Protein AF-A0AAU1NDH0-F1 (afdb_monomer_lite)

Structure (mmCIF, N/CA/C/O backbone):
data_AF-A0AAU1NDH0-F1
#
_entry.id   AF-A0AAU1NDH0-F1
#
loop_
_atom_site.group_PDB
_atom_site.id
_atom_site.type_symbol
_atom_site.label_atom_id
_atom_site.label_alt_id
_atom_site.label_comp_id
_atom_site.label_asym_id
_atom_site.label_entity_id
_atom_site.label_seq_id
_atom_site.pdbx_PDB_ins_code
_atom_site.Cartn_x
_atom_site.Cartn_y
_atom_site.Cartn_z
_atom_site.occupancy
_atom_site.B_iso_or_equiv
_atom_site.auth_seq_id
_atom_site.auth_comp_id
_atom_site.auth_asym_id
_atom_site.auth_atom_id
_atom_site.pdbx_PDB_model_num
ATOM 1 N N . MET A 1 1 ? -4.144 -24.839 -14.519 1.00 42.47 1 MET A N 1
ATOM 2 C CA . MET A 1 1 ? -4.102 -23.636 -13.664 1.00 42.47 1 MET A CA 1
ATOM 3 C C . MET A 1 1 ? -3.764 -22.464 -14.558 1.00 42.47 1 MET A C 1
ATOM 5 O O . MET A 1 1 ? -2.644 -22.400 -15.043 1.00 42.47 1 MET A O 1
ATOM 9 N N . THR A 1 2 ? -4.733 -21.610 -14.870 1.00 52.50 2 THR A N 1
ATOM 10 C CA . THR A 1 2 ? -4.458 -20.367 -15.597 1.00 52.50 2 THR A CA 1
ATOM 11 C C . THR A 1 2 ? -3.693 -19.463 -14.640 1.00 52.50 2 THR A C 1
ATOM 13 O O . THR A 1 2 ? -4.221 -19.105 -13.590 1.00 52.50 2 THR A O 1
ATOM 16 N N . THR A 1 3 ? -2.428 -19.178 -14.939 1.00 65.69 3 THR A N 1
ATOM 17 C CA . THR A 1 3 ? -1.623 -18.213 -14.184 1.00 65.69 3 THR A CA 1
ATOM 18 C C . THR A 1 3 ? -2.347 -16.874 -14.200 1.00 65.69 3 THR A C 1
ATOM 20 O O . THR A 1 3 ? -2.580 -16.318 -15.273 1.00 65.69 3 THR A O 1
ATOM 23 N N . ALA A 1 4 ? -2.761 -16.395 -13.027 1.00 76.44 4 ALA A N 1
ATOM 24 C CA . ALA A 1 4 ? -3.388 -15.090 -12.906 1.00 76.44 4 ALA A CA 1
ATOM 25 C C . ALA A 1 4 ? -2.394 -14.012 -13.360 1.00 76.44 4 ALA A C 1
ATOM 27 O O . ALA A 1 4 ? -1.234 -14.019 -12.951 1.00 76.44 4 ALA A O 1
ATOM 28 N N . ASP A 1 5 ? -2.856 -13.108 -14.220 1.00 89.50 5 ASP A N 1
ATOM 29 C CA . ASP A 1 5 ? -2.100 -11.925 -14.623 1.00 89.50 5 ASP A CA 1
ATOM 30 C C . ASP A 1 5 ? -1.744 -11.091 -13.367 1.00 89.50 5 ASP A C 1
ATOM 32 O O . ASP A 1 5 ? -2.650 -10.786 -12.581 1.00 89.50 5 ASP A O 1
ATOM 36 N N . PRO A 1 6 ? -0.468 -10.710 -13.145 1.00 91.06 6 PRO A N 1
ATOM 37 C CA . PRO A 1 6 ? -0.054 -9.934 -11.973 1.00 91.06 6 PRO A CA 1
ATOM 38 C C . PRO A 1 6 ? -0.885 -8.666 -11.740 1.00 91.06 6 PRO A C 1
ATOM 40 O O . PRO A 1 6 ? -1.223 -8.345 -10.599 1.00 91.06 6 PRO A O 1
ATOM 43 N N . ALA A 1 7 ? -1.293 -7.974 -12.810 1.00 93.75 7 ALA A N 1
ATOM 44 C CA . ALA A 1 7 ? -2.130 -6.782 -12.689 1.00 93.75 7 ALA A CA 1
ATOM 45 C C . ALA A 1 7 ? -3.555 -7.112 -12.211 1.00 93.75 7 ALA A C 1
ATOM 47 O O . ALA A 1 7 ? -4.210 -6.289 -11.571 1.00 93.75 7 ALA A O 1
ATOM 48 N N . THR A 1 8 ? -4.055 -8.317 -12.489 1.00 95.25 8 THR A N 1
ATOM 49 C CA . THR A 1 8 ? -5.330 -8.808 -11.950 1.00 95.25 8 THR A CA 1
ATOM 50 C C . THR A 1 8 ? -5.254 -8.998 -10.435 1.00 95.25 8 THR A C 1
ATOM 52 O O . THR A 1 8 ? -6.177 -8.585 -9.737 1.00 95.25 8 THR A O 1
ATOM 55 N N . ILE A 1 9 ? -4.145 -9.529 -9.912 1.00 95.19 9 ILE A N 1
ATOM 56 C CA . ILE A 1 9 ? -3.941 -9.687 -8.462 1.00 95.19 9 ILE A CA 1
ATOM 57 C C . ILE A 1 9 ? -3.878 -8.324 -7.760 1.00 95.19 9 ILE A C 1
ATOM 59 O O . ILE A 1 9 ? -4.547 -8.117 -6.749 1.00 95.19 9 ILE A O 1
ATOM 63 N N . ALA A 1 10 ? -3.145 -7.358 -8.324 1.00 94.75 10 ALA A N 1
ATOM 64 C CA . ALA A 1 10 ? -3.090 -6.003 -7.773 1.00 94.75 10 ALA A CA 1
ATOM 65 C C . ALA A 1 10 ? -4.476 -5.326 -7.746 1.00 94.75 10 ALA A C 1
ATOM 67 O O . ALA A 1 10 ? -4.834 -4.674 -6.765 1.00 94.75 10 ALA A O 1
ATOM 68 N N . ARG A 1 11 ? -5.296 -5.528 -8.788 1.00 96.19 11 ARG A N 1
ATOM 69 C CA . ARG A 1 11 ? -6.685 -5.036 -8.821 1.00 96.19 11 ARG A CA 1
ATOM 70 C C . ARG A 1 11 ? -7.565 -5.697 -7.762 1.00 96.19 11 ARG A C 1
ATOM 72 O O . ARG A 1 11 ? -8.354 -5.009 -7.128 1.00 96.19 11 ARG A O 1
ATOM 79 N N . GLN A 1 12 ? -7.410 -6.998 -7.526 1.00 96.56 12 GLN A N 1
ATOM 80 C CA . GLN A 1 12 ? -8.138 -7.691 -6.458 1.00 96.56 12 GLN A CA 1
ATOM 81 C C . GLN A 1 12 ? -7.771 -7.154 -5.070 1.00 96.56 12 GLN A C 1
ATOM 83 O O . GLN A 1 12 ? -8.656 -6.980 -4.239 1.00 96.56 12 GLN A O 1
ATOM 88 N N . ALA A 1 13 ? -6.497 -6.830 -4.831 1.00 95.94 13 ALA A N 1
ATOM 89 C CA . ALA A 1 13 ? -6.081 -6.186 -3.587 1.00 95.94 13 ALA A CA 1
ATOM 90 C C . ALA A 1 13 ? -6.736 -4.803 -3.407 1.00 95.94 13 ALA A C 1
ATOM 92 O O . ALA A 1 13 ? -7.194 -4.482 -2.314 1.00 95.94 13 ALA A O 1
ATOM 93 N N . ALA A 1 14 ? -6.843 -4.007 -4.477 1.00 97.19 14 ALA A N 1
ATOM 94 C CA . ALA A 1 14 ? -7.539 -2.720 -4.430 1.00 97.19 14 ALA A CA 1
ATOM 95 C C . ALA A 1 14 ? -9.038 -2.873 -4.104 1.00 97.19 14 ALA A C 1
ATOM 97 O O . ALA A 1 14 ? -9.566 -2.126 -3.280 1.00 97.19 14 ALA A O 1
ATOM 98 N N . GLU A 1 15 ? -9.714 -3.866 -4.687 1.00 98.25 15 GLU A N 1
ATOM 99 C CA . GLU A 1 15 ? -11.114 -4.171 -4.358 1.00 98.25 15 GLU A CA 1
ATOM 100 C C . GLU A 1 15 ? -11.281 -4.663 -2.914 1.00 98.25 15 GLU A C 1
ATOM 102 O O . GLU A 1 15 ? -12.227 -4.264 -2.241 1.00 98.25 15 GLU A O 1
ATOM 107 N N . ALA A 1 16 ? -10.340 -5.458 -2.398 1.00 97.81 16 ALA A N 1
ATOM 108 C CA . ALA A 1 16 ? -10.352 -5.882 -0.999 1.00 97.81 16 ALA A CA 1
ATOM 109 C C . ALA A 1 16 ? -10.213 -4.691 -0.033 1.00 97.81 16 ALA A C 1
ATOM 111 O O . ALA A 1 16 ? -10.909 -4.636 0.977 1.00 97.81 16 ALA A O 1
ATOM 112 N N . ILE A 1 17 ? -9.372 -3.701 -0.363 1.00 97.88 17 ILE A N 1
ATOM 113 C CA . ILE A 1 17 ? -9.280 -2.449 0.404 1.00 97.88 17 ILE A CA 1
ATOM 114 C C . ILE A 1 17 ? -10.578 -1.643 0.321 1.00 97.88 17 ILE A C 1
ATOM 116 O O . ILE A 1 17 ? -11.006 -1.069 1.319 1.00 97.88 17 ILE A O 1
ATOM 120 N N . ARG A 1 18 ? -11.231 -1.602 -0.846 1.00 97.69 18 ARG A N 1
ATOM 121 C CA . ARG A 1 18 ? -12.532 -0.937 -0.991 1.00 97.69 18 ARG A CA 1
ATOM 122 C C . ARG A 1 18 ? -13.587 -1.577 -0.089 1.00 97.69 18 ARG A C 1
ATOM 124 O O . ARG A 1 18 ? -14.295 -0.854 0.603 1.00 97.69 18 ARG A O 1
ATOM 131 N N . GLU A 1 19 ? -13.658 -2.903 -0.068 1.00 97.56 19 GLU A N 1
ATOM 132 C CA . GLU A 1 19 ? -14.571 -3.643 0.808 1.00 97.56 19 GLU A CA 1
ATOM 133 C C . GLU A 1 19 ? -14.256 -3.399 2.289 1.00 97.56 19 GLU A C 1
ATOM 135 O O . GLU A 1 19 ? -15.146 -3.058 3.062 1.00 97.56 19 GLU A O 1
ATOM 140 N N . PHE A 1 20 ? -12.978 -3.460 2.673 1.00 96.44 20 PHE A N 1
ATOM 141 C CA . PHE A 1 20 ? -12.530 -3.105 4.021 1.00 96.44 20 PHE A CA 1
ATOM 142 C C . PHE A 1 20 ? -12.975 -1.687 4.422 1.00 96.44 20 PHE A C 1
ATOM 144 O O . PHE A 1 20 ? -13.518 -1.489 5.508 1.00 96.44 20 PHE A O 1
ATOM 151 N N . ASN A 1 21 ? -12.812 -0.700 3.537 1.00 95.81 21 ASN A N 1
ATOM 152 C CA . ASN A 1 21 ? -13.246 0.674 3.793 1.00 95.81 21 ASN A CA 1
ATOM 153 C C . ASN A 1 21 ? -14.769 0.782 3.953 1.00 95.81 21 ASN A C 1
ATOM 155 O O . ASN A 1 21 ? -15.234 1.588 4.752 1.00 95.81 21 ASN A O 1
ATOM 159 N N . HIS A 1 22 ? -15.551 -0.010 3.212 1.00 94.75 22 HIS A N 1
ATOM 160 C CA . HIS A 1 22 ? -17.005 -0.056 3.372 1.00 94.75 22 HIS A CA 1
ATOM 161 C C . HIS A 1 22 ? -17.415 -0.665 4.716 1.00 94.75 22 HIS A C 1
ATOM 163 O O . HIS A 1 22 ? -18.282 -0.106 5.383 1.00 94.75 22 HIS A O 1
ATOM 169 N N . LEU A 1 23 ? -16.779 -1.764 5.129 1.00 93.44 23 LEU A N 1
ATOM 170 C CA . LEU A 1 23 ? -17.070 -2.438 6.398 1.00 93.44 23 LEU A CA 1
ATOM 171 C C . LEU A 1 23 ? -16.686 -1.588 7.614 1.00 93.44 23 LEU A C 1
ATOM 173 O O . LEU A 1 23 ? -17.394 -1.589 8.613 1.00 93.44 23 LEU A O 1
ATOM 177 N N . THR A 1 24 ? -15.597 -0.827 7.514 1.00 93.81 24 THR A N 1
ATOM 178 C CA . THR A 1 24 ? -15.111 0.044 8.597 1.00 93.81 24 THR A CA 1
ATOM 179 C C . THR A 1 24 ? -15.747 1.436 8.602 1.00 93.81 24 THR A C 1
ATOM 181 O O . THR A 1 24 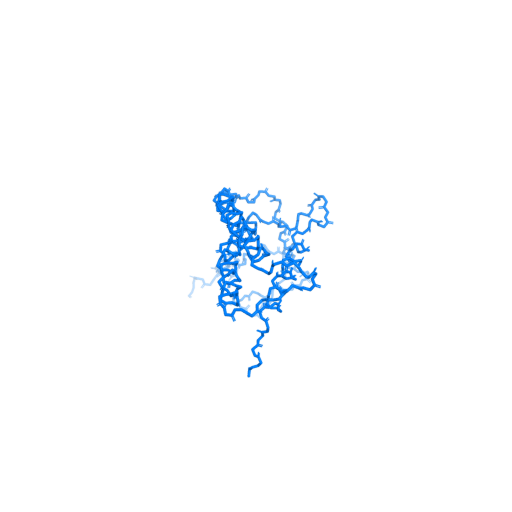? -15.453 2.254 9.479 1.00 93.81 24 THR A O 1
ATOM 184 N N . PHE A 1 25 ? -16.646 1.727 7.657 1.00 92.19 25 PHE A N 1
ATOM 185 C CA . PHE A 1 25 ? -17.323 3.015 7.579 1.00 92.19 25 PHE A CA 1
ATOM 186 C C . PHE A 1 25 ? -18.386 3.155 8.687 1.00 92.19 25 PHE A C 1
ATOM 188 O O . PHE A 1 25 ? -19.256 2.290 8.819 1.00 92.19 25 PHE A O 1
ATOM 195 N N . PRO A 1 26 ? -18.389 4.252 9.470 1.00 88.12 26 PRO A N 1
ATOM 196 C CA . PRO A 1 26 ? -19.428 4.489 10.467 1.00 88.12 26 PRO A CA 1
ATOM 197 C C . PRO A 1 26 ? -20.813 4.585 9.817 1.00 88.12 26 PRO A C 1
ATOM 199 O O . PRO A 1 26 ? -21.046 5.414 8.940 1.00 88.12 26 PRO A O 1
ATOM 202 N N . SER A 1 27 ? -21.759 3.765 10.275 1.00 83.69 27 SER A N 1
ATOM 203 C CA . SER A 1 27 ? -23.142 3.790 9.765 1.00 83.69 27 SER A CA 1
ATOM 204 C C . SER A 1 27 ? -23.984 4.917 10.383 1.00 83.69 27 SER A C 1
ATOM 206 O O . SER A 1 27 ? -25.046 5.263 9.870 1.00 83.69 27 SER A O 1
ATOM 208 N N . SER A 1 28 ? -23.529 5.482 11.504 1.00 84.00 28 SER A N 1
ATOM 209 C CA . SER A 1 28 ? -24.174 6.553 12.270 1.00 84.00 28 SER A CA 1
ATOM 210 C C . SE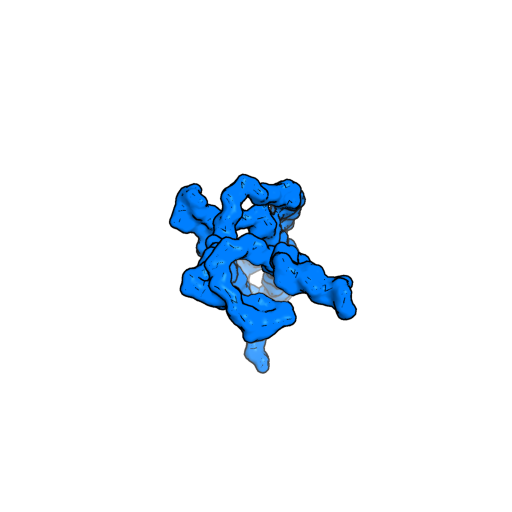R A 1 28 ? -23.117 7.257 13.136 1.00 84.00 28 SER A C 1
ATOM 212 O O . SER A 1 28 ? -22.140 6.608 13.514 1.00 84.00 28 SER A O 1
ATOM 214 N N . PRO A 1 29 ? -23.308 8.529 13.544 1.00 78.81 29 PRO A N 1
ATOM 215 C CA . PRO A 1 29 ? -22.455 9.179 14.545 1.00 78.81 29 PRO A CA 1
ATOM 216 C C . PRO A 1 29 ? -22.309 8.398 15.861 1.00 78.81 29 PRO A C 1
ATOM 218 O O . PRO A 1 29 ? -21.323 8.575 16.567 1.00 78.81 29 PRO A O 1
ATOM 221 N N . THR A 1 30 ? -23.287 7.553 16.195 1.00 79.38 30 THR A N 1
ATOM 222 C CA . THR A 1 30 ? -23.304 6.739 17.421 1.00 7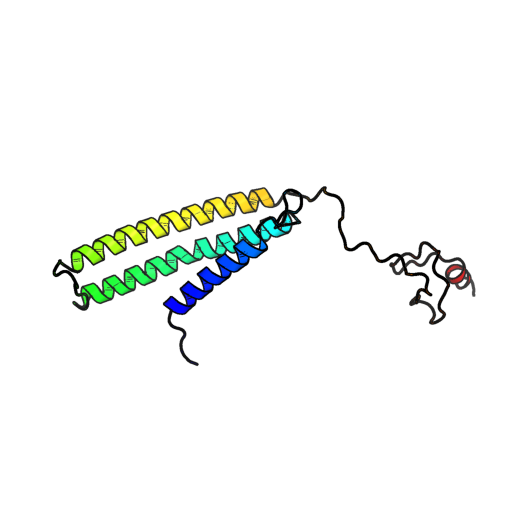9.38 30 THR A CA 1
ATOM 223 C C . THR A 1 30 ? -22.880 5.288 17.202 1.00 79.38 30 THR A C 1
ATOM 225 O O . THR A 1 30 ? -22.748 4.558 18.178 1.00 79.38 30 THR A O 1
ATOM 228 N N . LYS A 1 31 ? -22.681 4.854 15.949 1.00 80.81 31 LYS A N 1
ATOM 229 C CA . LYS A 1 31 ? -22.304 3.475 15.615 1.00 80.81 31 LYS A CA 1
ATOM 230 C C . LYS A 1 31 ? -21.015 3.477 14.789 1.00 80.81 31 LYS A C 1
ATOM 232 O O . LYS A 1 31 ? -21.088 3.688 13.570 1.00 80.81 31 LYS A O 1
ATOM 237 N N . PRO A 1 32 ? -19.846 3.287 15.429 1.00 85.50 32 PRO A N 1
ATOM 238 C CA . PRO A 1 32 ? -18.586 3.208 14.704 1.00 85.50 32 PRO A CA 1
ATOM 239 C C . PRO A 1 32 ? -18.588 1.979 13.784 1.00 85.50 32 PRO A C 1
ATOM 241 O O . PRO A 1 32 ? -19.289 1.003 14.042 1.00 85.50 32 PRO A O 1
ATOM 244 N N . GLY A 1 33 ? -17.824 2.033 12.689 1.00 87.44 33 GLY A N 1
ATOM 245 C CA . GLY A 1 33 ? -17.657 0.874 11.801 1.00 87.44 33 GLY A CA 1
ATOM 246 C C . GLY A 1 33 ? -16.766 -0.222 12.399 1.00 87.44 33 GLY A C 1
ATOM 247 O O . GLY A 1 33 ? -16.804 -1.355 11.942 1.00 87.44 33 GLY A O 1
ATOM 248 N N . LEU A 1 34 ? -15.994 0.115 13.437 1.00 90.81 34 LEU A N 1
ATOM 249 C CA . LEU A 1 34 ? -15.244 -0.812 14.281 1.00 90.81 34 LEU A CA 1
ATOM 250 C C . LEU A 1 34 ? -15.777 -0.672 15.709 1.00 90.81 34 LEU A C 1
ATOM 252 O O . LEU A 1 34 ? -15.685 0.410 16.293 1.00 90.81 34 LEU A O 1
ATOM 256 N N . THR A 1 35 ? -16.379 -1.730 16.240 1.00 88.75 35 THR A N 1
ATOM 257 C CA . THR A 1 35 ? -17.111 -1.702 17.516 1.00 88.75 35 THR A CA 1
ATOM 258 C C . THR A 1 35 ? -16.155 -1.798 18.696 1.00 88.75 35 THR A C 1
ATOM 260 O O . THR A 1 35 ? -16.307 -1.076 19.683 1.00 88.75 35 THR A O 1
ATOM 263 N N . TYR A 1 36 ? -15.133 -2.647 18.574 1.00 90.94 36 TYR A N 1
ATOM 264 C CA . TYR A 1 36 ? -14.189 -2.924 19.650 1.00 90.94 36 TYR A CA 1
ATOM 265 C C . TYR A 1 36 ? -12.776 -2.446 19.295 1.00 90.94 36 TYR A C 1
ATOM 267 O O . TYR A 1 36 ? -12.345 -2.606 18.151 1.00 90.94 36 TYR A O 1
ATOM 275 N N . PRO A 1 37 ? -11.993 -1.929 20.265 1.00 93.00 37 PRO A N 1
ATOM 276 C CA . PRO A 1 37 ? -10.606 -1.531 20.018 1.00 93.00 37 PRO A CA 1
ATOM 277 C C . PRO A 1 37 ? -9.727 -2.657 19.453 1.00 93.00 37 PRO A C 1
ATOM 279 O O . PRO A 1 37 ? -8.836 -2.385 18.651 1.00 93.00 37 PRO A O 1
ATOM 282 N N . GLY A 1 38 ? -10.011 -3.917 19.809 1.00 94.19 38 GLY A N 1
ATOM 283 C CA . GLY A 1 38 ? -9.329 -5.088 19.246 1.00 94.19 38 GLY A CA 1
ATOM 284 C C . GLY A 1 38 ? -9.493 -5.221 17.727 1.00 94.19 38 GLY A C 1
ATOM 285 O O . GLY A 1 38 ? -8.537 -5.560 17.038 1.00 94.19 38 GLY A O 1
ATOM 286 N N . GLU A 1 39 ? -10.649 -4.846 17.170 1.00 95.00 39 GLU A N 1
ATOM 287 C CA . GLU A 1 39 ? -10.860 -4.861 15.715 1.00 95.00 39 GLU A CA 1
ATOM 288 C C . GLU A 1 39 ? -9.983 -3.815 15.014 1.00 95.00 39 GLU A C 1
ATOM 290 O O . GLU A 1 39 ? -9.450 -4.060 13.931 1.00 95.00 39 GLU A O 1
ATOM 295 N N . ALA A 1 40 ? -9.790 -2.649 15.642 1.00 95.62 40 ALA A N 1
ATOM 296 C CA . ALA A 1 40 ? -8.878 -1.626 15.140 1.00 95.62 40 ALA A CA 1
ATOM 297 C C . ALA A 1 40 ? -7.416 -2.083 15.221 1.00 95.62 40 ALA A C 1
ATOM 299 O O . ALA A 1 40 ? -6.664 -1.865 14.271 1.00 95.62 40 ALA A O 1
ATOM 300 N N . TYR A 1 41 ? -7.025 -2.746 16.314 1.00 97.31 41 TYR A N 1
ATOM 301 C CA . TYR A 1 41 ? -5.703 -3.357 16.454 1.00 97.31 41 TYR A CA 1
ATOM 302 C C . TYR A 1 41 ? -5.425 -4.332 15.299 1.00 97.31 41 TYR A C 1
ATOM 304 O O . TYR A 1 41 ? -4.467 -4.139 14.545 1.00 97.31 41 TYR A O 1
ATOM 312 N N . ASP A 1 42 ? -6.319 -5.294 15.070 1.00 97.19 42 ASP A N 1
ATOM 313 C CA . ASP A 1 42 ? -6.171 -6.291 14.006 1.00 97.19 42 ASP A CA 1
ATOM 314 C C . ASP A 1 42 ? -6.153 -5.651 12.607 1.00 97.19 42 ASP A C 1
ATOM 316 O O . ASP A 1 42 ? -5.303 -5.979 11.768 1.00 97.19 42 ASP A O 1
ATOM 320 N N . ALA A 1 43 ? -7.040 -4.682 12.356 1.00 97.44 43 ALA A N 1
ATOM 321 C CA . ALA A 1 43 ? -7.103 -3.956 11.091 1.00 97.44 43 ALA A CA 1
ATOM 322 C C . ALA A 1 43 ? -5.798 -3.202 10.786 1.00 97.44 43 ALA A C 1
ATOM 324 O O . ALA A 1 43 ? -5.272 -3.286 9.670 1.00 97.44 43 ALA A O 1
ATOM 325 N N . ILE A 1 44 ? -5.233 -2.499 11.773 1.00 98.25 44 ILE A N 1
ATOM 326 C CA . ILE A 1 44 ? -3.949 -1.801 11.623 1.00 98.25 44 ILE A CA 1
ATOM 327 C C . ILE A 1 44 ? -2.830 -2.811 11.328 1.00 98.25 44 ILE A C 1
ATOM 329 O O . ILE A 1 44 ? -2.000 -2.567 10.447 1.00 98.25 44 ILE A O 1
ATOM 333 N N . GLY A 1 45 ? -2.817 -3.963 12.006 1.00 98.19 45 GLY A N 1
ATOM 334 C CA . GLY A 1 45 ? -1.830 -5.024 11.787 1.00 98.19 45 GLY A CA 1
ATOM 335 C C . GLY A 1 45 ? -1.877 -5.599 10.366 1.00 98.19 45 GLY A C 1
ATOM 336 O O . GLY A 1 45 ? -0.834 -5.796 9.723 1.00 98.19 45 GLY A O 1
ATOM 337 N N . ALA A 1 46 ? -3.082 -5.799 9.830 1.00 98.00 46 ALA A N 1
ATOM 338 C CA . ALA A 1 46 ? -3.290 -6.241 8.454 1.00 98.00 46 ALA A CA 1
ATOM 339 C C . ALA A 1 46 ? -2.818 -5.190 7.430 1.00 98.00 46 ALA A C 1
ATOM 341 O O . ALA A 1 46 ? -2.063 -5.515 6.507 1.00 98.00 46 ALA A O 1
ATOM 342 N N . LEU A 1 47 ? -3.183 -3.916 7.619 1.00 98.25 47 LEU A N 1
ATOM 343 C CA . LEU A 1 47 ? -2.749 -2.814 6.750 1.00 98.25 47 LEU A CA 1
ATOM 344 C C . LEU A 1 47 ? -1.228 -2.620 6.778 1.00 98.25 47 LEU A C 1
ATOM 346 O O . LEU A 1 47 ? -0.611 -2.400 5.733 1.00 98.25 47 LEU A O 1
ATOM 350 N N . LYS A 1 48 ? -0.602 -2.765 7.952 1.00 98.44 48 LYS A N 1
ATOM 351 C CA . LYS A 1 48 ? 0.858 -2.743 8.096 1.00 98.44 48 LYS A CA 1
ATOM 352 C C . LYS A 1 48 ? 1.501 -3.815 7.229 1.00 98.44 48 LYS A C 1
ATOM 354 O O . LYS A 1 48 ? 2.459 -3.537 6.510 1.00 98.44 48 LYS A O 1
ATOM 359 N N . THR A 1 49 ? 0.962 -5.031 7.274 1.00 98.25 49 THR A N 1
ATOM 360 C CA . THR A 1 49 ? 1.473 -6.150 6.479 1.00 98.25 49 THR A CA 1
ATOM 361 C C . THR A 1 49 ? 1.401 -5.833 4.988 1.00 98.25 49 THR A C 1
ATOM 363 O O . THR A 1 49 ? 2.385 -6.044 4.285 1.00 98.25 49 THR A O 1
ATOM 366 N N . LEU A 1 50 ? 0.292 -5.265 4.501 1.00 97.19 50 LEU A N 1
ATOM 367 C CA . LEU A 1 50 ? 0.184 -4.821 3.106 1.00 97.19 50 LEU A CA 1
ATOM 368 C C . LEU A 1 50 ? 1.254 -3.780 2.760 1.00 97.19 50 LEU A C 1
ATOM 370 O O . LEU A 1 50 ? 1.982 -3.958 1.782 1.00 97.19 50 LEU A O 1
ATOM 374 N N . ALA A 1 51 ? 1.412 -2.746 3.592 1.00 98.31 51 ALA A N 1
ATOM 375 C CA . ALA A 1 51 ? 2.422 -1.709 3.394 1.00 98.31 51 ALA A CA 1
ATOM 376 C C . ALA A 1 51 ? 3.849 -2.282 3.340 1.00 98.31 51 ALA A C 1
ATOM 378 O O . ALA A 1 51 ? 4.644 -1.862 2.504 1.00 98.31 51 ALA A O 1
ATOM 379 N N . GLN A 1 52 ? 4.161 -3.297 4.152 1.00 98.44 52 GLN A N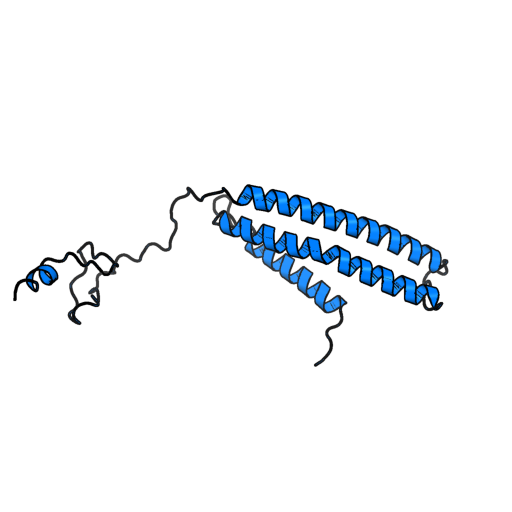 1
ATOM 380 C CA . GLN A 1 52 ? 5.461 -3.981 4.149 1.00 98.44 52 GLN A CA 1
ATOM 381 C C . GLN A 1 52 ? 5.733 -4.800 2.877 1.00 98.44 52 GLN A C 1
ATOM 383 O O . GLN A 1 52 ? 6.893 -5.082 2.579 1.00 98.44 52 GLN A O 1
ATOM 388 N N . ARG A 1 53 ? 4.703 -5.207 2.120 1.00 98.00 53 ARG A N 1
ATOM 389 C CA . ARG A 1 53 ? 4.875 -5.967 0.864 1.00 98.00 53 ARG A CA 1
ATOM 390 C C . ARG A 1 53 ? 5.001 -5.083 -0.373 1.00 98.00 53 ARG A C 1
ATOM 392 O O . ARG A 1 53 ? 5.601 -5.513 -1.356 1.00 98.00 53 ARG A O 1
ATOM 399 N N . LEU A 1 54 ? 4.477 -3.859 -0.328 1.00 97.62 54 LEU A N 1
ATOM 400 C CA . LEU A 1 54 ? 4.513 -2.931 -1.462 1.00 97.62 54 LEU A CA 1
ATOM 401 C C . LEU A 1 54 ? 5.932 -2.633 -1.987 1.00 97.62 54 LEU A C 1
ATOM 403 O O . LEU A 1 54 ? 6.085 -2.642 -3.210 1.00 97.62 54 LEU A O 1
ATOM 407 N N . PRO A 1 55 ? 6.974 -2.442 -1.146 1.00 98.38 55 PRO A N 1
ATOM 408 C CA . PRO A 1 55 ? 8.316 -2.165 -1.647 1.00 98.38 55 PRO A CA 1
ATOM 409 C C . PRO A 1 55 ? 8.847 -3.254 -2.579 1.00 98.38 55 PRO A C 1
ATOM 411 O O . PRO A 1 55 ? 9.341 -2.954 -3.660 1.00 98.38 55 PRO A O 1
ATOM 414 N N . GLN A 1 56 ? 8.654 -4.524 -2.210 1.00 97.38 56 GLN A N 1
ATOM 415 C CA . GLN A 1 56 ? 9.090 -5.656 -3.026 1.00 97.38 56 GLN A CA 1
ATOM 416 C C . GLN A 1 56 ? 8.378 -5.687 -4.386 1.00 97.38 56 GLN A C 1
ATOM 418 O O . GLN A 1 56 ? 9.004 -5.957 -5.408 1.00 97.38 56 GLN A O 1
ATOM 423 N N . ALA A 1 57 ? 7.074 -5.393 -4.424 1.00 96.81 57 ALA A N 1
ATOM 424 C CA . ALA A 1 57 ? 6.330 -5.338 -5.682 1.00 96.81 57 ALA A CA 1
ATOM 425 C C . ALA A 1 57 ? 6.852 -4.219 -6.604 1.00 96.81 57 ALA A C 1
ATOM 427 O O . ALA A 1 57 ? 6.999 -4.422 -7.807 1.00 96.81 57 ALA A O 1
ATOM 428 N N . MET A 1 58 ? 7.173 -3.050 -6.041 1.00 97.69 58 MET A N 1
ATOM 429 C CA . MET A 1 58 ? 7.740 -1.916 -6.781 1.00 97.69 58 MET A CA 1
ATOM 430 C C . MET A 1 58 ? 9.153 -2.218 -7.298 1.00 97.69 58 MET A C 1
ATOM 432 O O . MET A 1 58 ? 9.445 -1.938 -8.459 1.00 97.69 58 MET A O 1
ATOM 436 N N . GLU A 1 59 ? 10.001 -2.846 -6.480 1.00 97.62 59 GLU A N 1
ATOM 437 C CA . GLU A 1 59 ? 11.343 -3.298 -6.869 1.00 97.62 59 GLU A CA 1
ATOM 438 C C . GLU A 1 59 ? 11.288 -4.293 -8.038 1.00 97.62 59 GLU A C 1
ATOM 440 O O . GLU A 1 59 ? 12.056 -4.183 -8.996 1.00 97.62 59 GLU A O 1
ATOM 445 N N . GLN A 1 60 ? 10.342 -5.235 -8.005 1.00 97.31 60 GLN A N 1
ATOM 446 C CA . GLN A 1 60 ? 10.147 -6.207 -9.083 1.00 97.31 60 GLN A CA 1
ATOM 447 C C . GLN A 1 60 ? 9.712 -5.542 -10.395 1.00 97.31 60 GLN A C 1
ATOM 449 O O . GLN A 1 60 ? 10.209 -5.918 -11.457 1.00 97.31 60 GLN A O 1
ATOM 454 N N . ILE A 1 61 ? 8.834 -4.534 -10.337 1.00 97.12 61 ILE A N 1
ATOM 455 C CA . ILE A 1 61 ? 8.449 -3.740 -11.516 1.00 97.12 61 ILE A CA 1
ATOM 456 C C . ILE A 1 61 ? 9.665 -2.986 -12.066 1.00 97.12 61 ILE A C 1
ATOM 458 O O . ILE A 1 61 ? 9.919 -3.033 -13.270 1.00 97.12 61 ILE A O 1
ATOM 462 N N . GLY A 1 62 ? 10.438 -2.333 -11.194 1.00 97.25 62 GLY A N 1
ATOM 463 C CA . GLY A 1 62 ? 11.658 -1.624 -11.578 1.00 97.25 62 GLY A CA 1
ATOM 464 C C . GLY A 1 62 ? 12.664 -2.555 -12.255 1.00 97.25 62 GLY A C 1
ATOM 465 O O . GLY A 1 62 ? 13.123 -2.273 -13.359 1.00 97.25 62 GLY A O 1
ATOM 466 N N . THR A 1 63 ? 12.930 -3.714 -11.655 1.00 97.69 63 THR A N 1
ATOM 467 C CA . THR A 1 63 ? 13.826 -4.736 -12.219 1.00 97.69 63 THR A CA 1
ATOM 468 C C . THR A 1 63 ? 13.349 -5.215 -13.591 1.00 97.69 63 THR A C 1
ATOM 470 O O . THR A 1 63 ? 14.146 -5.333 -14.519 1.00 97.69 63 THR A O 1
ATOM 473 N N . ALA A 1 64 ? 12.047 -5.462 -13.759 1.00 97.12 64 ALA A N 1
ATOM 474 C CA . ALA A 1 64 ? 11.501 -5.899 -15.041 1.00 97.12 64 ALA A CA 1
ATOM 475 C C . ALA A 1 64 ? 11.707 -4.849 -16.146 1.00 97.12 64 ALA A C 1
ATOM 477 O O . ALA A 1 64 ? 12.091 -5.198 -17.263 1.00 97.12 64 ALA A O 1
ATOM 478 N N . LEU A 1 65 ? 11.489 -3.567 -15.841 1.00 96.94 65 LEU A N 1
ATOM 479 C CA . LEU A 1 65 ? 11.698 -2.476 -16.796 1.00 96.94 65 LEU A CA 1
ATOM 480 C C . LEU A 1 65 ? 13.176 -2.272 -17.139 1.00 96.94 65 LEU A C 1
ATOM 482 O O . LEU A 1 65 ? 13.490 -2.021 -18.299 1.00 96.94 65 LEU A O 1
ATOM 486 N N . ASP A 1 66 ? 14.075 -2.421 -16.168 1.00 96.19 66 ASP A N 1
ATOM 487 C CA . ASP A 1 66 ? 15.522 -2.334 -16.391 1.00 96.19 66 ASP A CA 1
ATOM 488 C C . ASP A 1 66 ? 16.027 -3.446 -17.324 1.00 96.19 66 ASP A C 1
ATOM 490 O O . ASP A 1 66 ? 16.760 -3.193 -18.282 1.00 96.19 66 ASP A O 1
ATOM 494 N N . VAL A 1 67 ? 15.536 -4.676 -17.127 1.00 97.25 67 VAL A N 1
ATOM 495 C CA . VAL A 1 67 ? 15.817 -5.804 -18.027 1.00 97.25 67 VAL A CA 1
ATOM 496 C C . VAL A 1 67 ? 15.289 -5.525 -19.434 1.00 97.25 67 VAL A C 1
ATOM 498 O O . VAL A 1 67 ? 15.998 -5.772 -20.409 1.00 97.25 67 VAL A O 1
ATOM 501 N N . LEU A 1 68 ? 14.068 -5.004 -19.576 1.00 97.00 68 LEU A N 1
ATOM 502 C CA . LEU A 1 68 ? 13.528 -4.647 -20.892 1.00 97.00 68 LEU A CA 1
ATOM 503 C C . LEU A 1 68 ? 14.342 -3.531 -21.562 1.00 97.00 68 LEU A C 1
ATOM 505 O O . LEU A 1 68 ? 14.592 -3.610 -22.762 1.00 97.00 68 LEU A O 1
ATOM 509 N N . GLY A 1 69 ? 14.785 -2.529 -20.800 1.00 95.44 69 GLY A N 1
ATOM 510 C CA . GLY A 1 69 ? 15.624 -1.439 -21.299 1.00 95.44 69 GLY 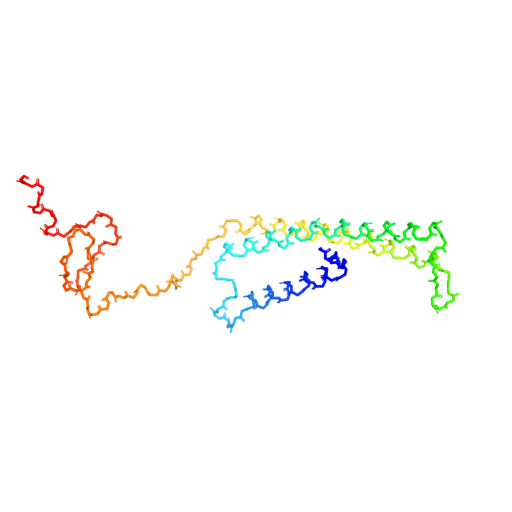A CA 1
ATOM 511 C C . GLY A 1 69 ? 17.000 -1.915 -21.758 1.00 95.44 69 GLY A C 1
ATOM 512 O O . GLY A 1 69 ? 17.421 -1.585 -22.858 1.00 95.44 69 GLY A O 1
ATOM 513 N N . THR A 1 70 ? 17.658 -2.763 -20.964 1.00 95.50 70 THR A N 1
ATOM 514 C CA . THR A 1 70 ? 18.983 -3.333 -21.277 1.00 95.50 70 THR A CA 1
ATOM 515 C C . THR A 1 70 ? 18.976 -4.188 -22.549 1.00 95.50 70 THR A C 1
ATOM 517 O O . THR A 1 70 ? 19.997 -4.310 -23.218 1.00 95.50 70 THR A O 1
ATOM 520 N N . ASN A 1 71 ? 17.831 -4.784 -22.891 1.00 96.50 71 ASN A N 1
ATOM 521 C CA . ASN A 1 71 ? 17.666 -5.598 -24.095 1.00 96.50 71 ASN A CA 1
ATOM 522 C C . ASN A 1 71 ? 17.084 -4.813 -25.290 1.00 96.50 71 ASN A C 1
ATOM 524 O O . ASN A 1 71 ? 16.624 -5.437 -26.241 1.00 96.50 71 ASN A O 1
ATOM 528 N N . ASP A 1 72 ? 17.053 -3.475 -25.244 1.00 94.25 72 ASP A N 1
ATOM 529 C CA . ASP A 1 72 ? 16.471 -2.617 -26.292 1.00 94.25 72 ASP A CA 1
ATOM 530 C C . ASP A 1 72 ? 14.999 -2.956 -26.628 1.00 94.25 72 ASP A C 1
ATOM 532 O O . ASP A 1 72 ? 14.519 -2.763 -27.747 1.00 94.25 72 ASP A O 1
ATOM 536 N N . HIS A 1 73 ? 14.243 -3.463 -25.647 1.00 96.25 73 HIS A N 1
ATOM 537 C CA . HIS A 1 73 ? 12.831 -3.834 -25.801 1.00 96.25 73 HIS A CA 1
ATOM 538 C C . HIS A 1 73 ? 11.855 -2.726 -25.372 1.00 96.25 73 HIS A C 1
ATOM 540 O O . HIS A 1 73 ? 10.639 -2.936 -25.376 1.00 96.25 73 HIS A O 1
ATOM 546 N N . LEU A 1 74 ? 12.355 -1.549 -24.989 1.00 94.75 74 LEU A N 1
ATOM 547 C CA . LEU A 1 74 ? 11.528 -0.388 -24.663 1.00 94.75 74 LEU A CA 1
ATOM 548 C C . LEU A 1 74 ? 11.407 0.545 -25.870 1.00 94.75 74 LEU A C 1
ATOM 550 O O . LEU A 1 74 ? 12.398 0.939 -26.475 1.00 94.75 74 LEU A O 1
ATOM 554 N N . GLY A 1 75 ? 10.175 0.939 -26.187 1.00 93.38 75 GLY A N 1
ATOM 555 C CA . GLY A 1 75 ? 9.867 1.939 -27.206 1.00 93.38 75 GLY A CA 1
ATOM 556 C C . GLY A 1 75 ? 9.065 3.098 -26.621 1.00 93.38 75 GLY A C 1
ATOM 557 O O . GLY A 1 75 ? 8.424 2.959 -25.579 1.00 93.38 75 GLY A O 1
ATOM 558 N N . SER A 1 76 ? 9.072 4.240 -27.305 1.00 93.50 76 SER A N 1
ATOM 559 C CA . SER A 1 76 ? 8.278 5.410 -26.927 1.00 93.50 76 SER A CA 1
ATOM 560 C C . SER A 1 76 ? 7.174 5.650 -27.943 1.00 93.50 76 SER A C 1
ATOM 562 O O . SER A 1 76 ? 7.435 5.850 -29.128 1.00 93.50 76 SER A O 1
ATOM 564 N N . ALA A 1 77 ? 5.929 5.677 -27.471 1.00 91.62 77 ALA A N 1
ATOM 565 C CA . ALA A 1 77 ? 4.774 5.996 -28.307 1.00 91.62 77 ALA A CA 1
ATOM 566 C C . ALA A 1 77 ? 4.748 7.470 -28.758 1.00 91.62 77 ALA A C 1
ATOM 568 O O . ALA A 1 77 ? 4.040 7.810 -29.701 1.00 91.62 77 ALA A O 1
ATOM 569 N N . ILE A 1 78 ? 5.515 8.336 -28.089 1.00 91.19 78 ILE A N 1
ATOM 570 C CA . ILE A 1 78 ? 5.569 9.783 -28.341 1.00 91.19 78 ILE A CA 1
ATOM 571 C C . ILE A 1 78 ? 6.873 10.220 -29.030 1.00 91.19 78 ILE A C 1
ATOM 573 O O . ILE A 1 78 ? 7.110 11.412 -29.191 1.00 91.19 78 ILE A O 1
ATOM 577 N N . GLY A 1 79 ? 7.712 9.266 -29.455 1.00 89.06 79 GLY A N 1
ATOM 578 C CA . GLY A 1 79 ? 8.964 9.532 -30.176 1.00 89.06 79 GLY A CA 1
ATOM 579 C C . GLY A 1 79 ? 10.114 10.064 -29.312 1.00 89.06 79 GLY A C 1
ATOM 580 O O . GLY A 1 79 ? 11.157 10.430 -29.845 1.00 89.06 79 GLY A O 1
ATOM 581 N N . GLU A 1 80 ? 9.933 10.112 -27.993 1.00 91.88 80 GLU A N 1
ATOM 582 C CA . GLU A 1 80 ? 10.972 10.496 -27.033 1.00 91.88 80 GLU A CA 1
ATOM 583 C C . GLU A 1 80 ? 11.899 9.318 -26.692 1.00 91.88 80 GLU A C 1
ATOM 585 O O . GLU A 1 80 ? 11.572 8.165 -26.955 1.00 91.88 80 GLU A O 1
ATOM 590 N N . ASP A 1 81 ? 13.048 9.595 -26.074 1.00 91.81 81 ASP A N 1
ATOM 591 C CA . ASP A 1 81 ? 13.991 8.559 -25.637 1.00 91.81 81 ASP A CA 1
ATOM 592 C C . ASP A 1 81 ? 13.368 7.636 -24.558 1.00 91.81 81 ASP A C 1
ATOM 594 O O . ASP A 1 81 ? 13.071 8.107 -23.451 1.00 91.81 81 ASP A O 1
ATOM 598 N N . PRO A 1 82 ? 13.180 6.326 -24.828 1.00 94.00 82 PRO A N 1
ATOM 599 C CA . PRO A 1 82 ? 12.645 5.375 -23.853 1.00 94.00 82 PRO A CA 1
ATOM 600 C C . PRO A 1 82 ? 13.512 5.242 -22.595 1.00 94.00 82 PRO A C 1
ATOM 602 O O . PRO A 1 82 ? 12.967 5.026 -21.511 1.00 94.00 82 PRO A O 1
ATOM 605 N N . ALA A 1 83 ? 14.836 5.419 -22.702 1.00 92.25 83 ALA A N 1
ATOM 606 C CA . ALA A 1 83 ? 15.747 5.322 -21.561 1.00 92.25 83 ALA A CA 1
ATOM 607 C C . ALA A 1 83 ? 15.479 6.432 -20.534 1.00 92.25 83 ALA A C 1
ATOM 609 O O . ALA A 1 83 ? 15.461 6.185 -19.326 1.00 92.25 83 ALA A O 1
ATOM 610 N N . ARG A 1 84 ? 15.165 7.643 -21.012 1.00 93.44 84 ARG A N 1
ATOM 611 C CA . ARG A 1 84 ? 14.752 8.774 -20.170 1.00 93.44 84 ARG A CA 1
ATOM 612 C C . ARG A 1 84 ? 13.495 8.453 -19.359 1.00 93.44 84 ARG A C 1
ATOM 614 O O . ARG A 1 84 ? 13.436 8.763 -18.171 1.00 93.44 84 ARG A O 1
ATOM 621 N N . HIS A 1 85 ? 12.492 7.834 -19.980 1.00 95.00 85 HIS A N 1
ATOM 622 C CA . HIS A 1 85 ? 11.273 7.426 -19.276 1.00 95.00 85 HIS A CA 1
ATOM 623 C C . HIS A 1 85 ? 11.534 6.289 -18.289 1.00 95.00 85 HIS A C 1
ATOM 625 O O . HIS A 1 85 ? 11.014 6.335 -17.177 1.00 95.00 85 HIS A O 1
ATOM 631 N N . GLY A 1 86 ? 12.364 5.311 -18.664 1.00 94.44 86 GLY A N 1
ATOM 632 C CA . GLY A 1 86 ? 12.790 4.237 -17.769 1.00 94.44 86 GLY A CA 1
ATOM 633 C C . GLY A 1 86 ? 13.423 4.782 -16.488 1.00 94.44 86 GLY A C 1
ATOM 634 O O . GLY A 1 86 ? 12.992 4.420 -15.397 1.00 94.44 86 GLY A O 1
ATOM 635 N N . ALA A 1 87 ? 14.361 5.727 -16.612 1.00 94.25 87 ALA A N 1
ATOM 636 C CA . ALA A 1 87 ? 15.009 6.370 -15.468 1.00 94.25 87 ALA A CA 1
ATOM 637 C C . ALA A 1 87 ? 14.011 7.086 -14.539 1.00 94.25 87 ALA A C 1
ATOM 639 O O . ALA A 1 87 ? 14.072 6.919 -13.322 1.00 94.25 87 ALA A O 1
ATOM 640 N N . LEU A 1 88 ? 13.048 7.826 -15.101 1.00 96.44 88 LEU A N 1
ATOM 641 C CA . LEU A 1 88 ? 12.006 8.497 -14.312 1.00 96.44 88 LEU A CA 1
ATOM 642 C C . LEU A 1 88 ? 11.097 7.502 -13.582 1.00 96.44 88 LEU A C 1
ATOM 644 O O . LEU A 1 88 ? 10.729 7.727 -12.431 1.00 96.44 88 LEU A O 1
ATOM 648 N N . VAL A 1 89 ? 10.739 6.384 -14.221 1.00 97.44 89 VAL A N 1
ATOM 649 C CA . VAL A 1 89 ? 9.950 5.338 -13.556 1.00 97.44 89 VAL A CA 1
ATOM 650 C C . VAL A 1 89 ? 10.718 4.754 -12.369 1.00 97.44 89 VAL A C 1
ATOM 652 O O . VAL A 1 89 ? 10.124 4.597 -11.305 1.00 97.44 89 VAL A O 1
ATOM 655 N N . GLN A 1 90 ? 12.025 4.502 -12.500 1.00 97.81 90 GLN A N 1
ATOM 656 C CA . GLN A 1 90 ? 12.849 4.037 -11.374 1.00 97.81 90 GLN A CA 1
ATOM 657 C C . GLN A 1 90 ? 12.858 5.038 -10.213 1.00 97.81 90 GLN A C 1
ATOM 659 O O . GLN A 1 90 ? 12.713 4.646 -9.055 1.00 97.81 90 GLN A O 1
ATOM 664 N N . GLU A 1 91 ? 12.984 6.334 -10.508 1.00 98.31 91 GLU A N 1
ATOM 665 C CA . GLU A 1 91 ? 12.956 7.392 -9.494 1.00 98.31 91 GLU A CA 1
ATOM 666 C C . GLU A 1 91 ? 11.625 7.407 -8.721 1.00 98.31 91 GLU A C 1
ATOM 668 O O . GLU A 1 91 ? 11.608 7.420 -7.482 1.00 98.31 91 GLU A O 1
ATOM 673 N N . PHE A 1 92 ? 10.499 7.333 -9.435 1.00 98.56 92 PHE A N 1
ATOM 674 C CA . PHE A 1 92 ? 9.179 7.302 -8.807 1.00 98.56 92 PHE A CA 1
ATOM 675 C C . PHE A 1 92 ? 8.917 6.011 -8.031 1.00 98.56 92 PHE A C 1
ATOM 677 O O . PHE A 1 92 ? 8.352 6.075 -6.938 1.00 98.56 92 PHE A O 1
ATOM 684 N N . LEU A 1 93 ? 9.356 4.853 -8.535 1.00 98.38 93 LEU A N 1
ATOM 685 C CA . LEU A 1 93 ? 9.258 3.588 -7.802 1.00 98.38 93 LEU A CA 1
ATOM 686 C C . LEU A 1 93 ? 10.093 3.632 -6.520 1.00 98.38 93 LEU A C 1
ATOM 688 O O . LEU A 1 93 ? 9.596 3.242 -5.469 1.00 98.38 93 LEU A O 1
ATOM 692 N N . SER A 1 94 ? 11.307 4.186 -6.565 1.00 98.25 94 SER A N 1
ATOM 693 C CA . SER A 1 94 ? 12.149 4.376 -5.377 1.00 98.25 94 SER A CA 1
ATOM 694 C C . SER A 1 94 ? 11.486 5.270 -4.327 1.00 98.25 94 SER A C 1
ATOM 696 O O . SER A 1 94 ? 11.436 4.931 -3.142 1.00 98.25 94 SER A O 1
ATOM 698 N N . THR A 1 95 ? 10.875 6.374 -4.758 1.00 98.56 95 THR A N 1
ATOM 699 C CA . THR A 1 95 ? 10.100 7.240 -3.859 1.00 98.56 95 THR A CA 1
ATOM 700 C C . THR A 1 95 ? 8.906 6.493 -3.261 1.00 98.56 95 THR A C 1
ATOM 702 O O . THR A 1 95 ? 8.692 6.549 -2.051 1.00 98.56 95 THR A O 1
ATOM 705 N N . ALA A 1 96 ? 8.166 5.734 -4.072 1.00 98.38 96 ALA A N 1
ATOM 706 C CA . ALA A 1 96 ? 7.031 4.944 -3.606 1.00 98.38 96 ALA A CA 1
ATOM 707 C C . ALA A 1 96 ? 7.444 3.862 -2.588 1.00 98.38 96 ALA A C 1
ATOM 709 O O . ALA A 1 96 ? 6.753 3.687 -1.583 1.00 98.38 96 ALA A O 1
ATOM 710 N N . MET A 1 97 ? 8.592 3.199 -2.785 1.00 98.44 97 MET A N 1
ATOM 711 C CA . MET A 1 97 ? 9.151 2.233 -1.829 1.00 98.44 97 MET A CA 1
ATOM 712 C C . MET A 1 97 ? 9.441 2.887 -0.475 1.00 98.44 97 MET A C 1
ATOM 714 O O . MET A 1 97 ? 9.053 2.353 0.566 1.00 98.44 97 MET A O 1
ATOM 718 N N . ASN A 1 98 ? 10.062 4.070 -0.483 1.00 98.25 98 ASN A N 1
ATOM 719 C CA . ASN A 1 98 ? 10.342 4.826 0.738 1.00 98.25 98 ASN A CA 1
ATOM 720 C C . ASN A 1 98 ? 9.051 5.243 1.455 1.00 98.25 98 ASN A C 1
ATOM 722 O O . ASN A 1 98 ? 8.939 5.082 2.672 1.00 98.25 98 ASN A O 1
ATOM 726 N N . CYS A 1 99 ? 8.049 5.719 0.712 1.00 98.56 99 CYS A N 1
ATOM 727 C CA . CYS A 1 99 ? 6.742 6.061 1.272 1.00 98.56 99 CYS A CA 1
ATOM 728 C C . CYS A 1 99 ? 6.038 4.842 1.884 1.00 98.56 99 CYS A C 1
ATOM 730 O O . CYS A 1 99 ? 5.502 4.946 2.985 1.00 98.56 99 CYS A O 1
ATOM 732 N N . ALA A 1 100 ? 6.068 3.684 1.220 1.00 98.44 100 ALA A N 1
ATOM 733 C CA . ALA A 1 100 ? 5.489 2.450 1.748 1.00 98.44 100 ALA A CA 1
ATOM 734 C C . ALA A 1 100 ? 6.203 1.980 3.029 1.00 98.44 100 ALA A C 1
ATOM 736 O O . ALA A 1 100 ? 5.547 1.593 3.997 1.00 98.44 100 ALA A O 1
ATOM 737 N N . GLY A 1 101 ? 7.535 2.091 3.077 1.00 98.38 101 GLY A N 1
ATOM 738 C CA . GLY A 1 101 ? 8.319 1.826 4.285 1.00 98.38 101 GLY A CA 1
ATOM 739 C C . GLY A 1 101 ? 7.994 2.784 5.438 1.00 98.38 101 GLY A C 1
ATOM 740 O O . GLY A 1 101 ? 7.901 2.354 6.588 1.00 98.38 101 GLY A O 1
ATOM 741 N N . GLY A 1 102 ? 7.778 4.069 5.145 1.00 98.56 102 GLY A N 1
ATOM 742 C CA . GLY A 1 102 ? 7.319 5.057 6.126 1.00 98.56 102 GLY A CA 1
ATOM 743 C C . GLY A 1 102 ? 5.910 4.757 6.644 1.00 98.56 102 GLY A C 1
ATOM 744 O O . GLY A 1 102 ? 5.682 4.764 7.850 1.00 98.56 102 GLY A O 1
ATOM 745 N N . LEU A 1 103 ? 4.983 4.399 5.750 1.00 98.69 103 LEU A N 1
ATOM 746 C CA . LEU A 1 103 ? 3.625 3.994 6.114 1.00 98.69 103 LEU A CA 1
ATOM 747 C C . LEU A 1 103 ? 3.631 2.771 7.039 1.00 98.69 103 LEU A C 1
ATOM 749 O O . LEU A 1 103 ? 2.957 2.780 8.065 1.00 98.69 103 LEU A O 1
ATOM 753 N N . ALA A 1 104 ? 4.420 1.742 6.715 1.00 98.69 104 ALA A N 1
ATOM 754 C CA . ALA A 1 104 ? 4.550 0.553 7.553 1.00 98.69 104 ALA A CA 1
ATOM 755 C C . ALA A 1 104 ? 5.053 0.887 8.970 1.00 98.69 104 ALA A C 1
ATOM 757 O O . ALA A 1 104 ? 4.550 0.324 9.939 1.00 98.69 104 ALA A O 1
ATOM 758 N N . GLN A 1 105 ? 6.001 1.821 9.103 1.00 98.62 105 GLN A N 1
ATOM 759 C CA . GLN A 1 105 ? 6.484 2.287 10.408 1.00 98.62 105 GLN A CA 1
ATOM 760 C C . GLN A 1 105 ? 5.401 3.034 11.188 1.00 98.62 105 GLN A C 1
ATOM 762 O O . GLN A 1 105 ? 5.188 2.751 12.363 1.00 98.62 105 GLN A O 1
ATOM 767 N N . CYS A 1 106 ? 4.679 3.952 10.543 1.00 98.75 106 CYS A N 1
ATOM 768 C CA . CYS A 1 106 ? 3.571 4.654 11.189 1.00 98.75 106 CYS A CA 1
ATOM 769 C C . CYS A 1 106 ? 2.482 3.680 11.666 1.00 98.75 106 CYS A C 1
ATOM 771 O O . CYS A 1 106 ? 1.959 3.844 12.765 1.00 98.75 106 CYS A O 1
ATOM 773 N N . LEU A 1 107 ? 2.174 2.651 10.872 1.00 98.62 107 LEU A N 1
ATOM 774 C CA . LEU A 1 107 ? 1.200 1.623 11.239 1.00 98.62 107 LEU A CA 1
ATOM 775 C C . LEU A 1 107 ? 1.701 0.719 12.375 1.00 98.62 107 LEU A C 1
ATOM 777 O O . LEU A 1 107 ? 0.904 0.353 13.227 1.00 98.62 107 LEU A O 1
ATOM 781 N N . GLU A 1 108 ? 2.995 0.394 12.447 1.00 98.56 108 GLU A N 1
ATOM 782 C CA . GLU A 1 108 ? 3.580 -0.326 13.594 1.00 98.56 108 GLU A CA 1
ATOM 783 C C . GLU A 1 108 ? 3.423 0.457 14.904 1.00 98.56 108 GLU A C 1
ATOM 785 O O . GLU A 1 108 ? 3.036 -0.107 15.930 1.00 98.56 108 GLU A O 1
ATOM 790 N N . LEU A 1 109 ? 3.685 1.766 14.865 1.00 98.62 109 LEU A N 1
ATOM 791 C CA . LEU A 1 109 ? 3.502 2.638 16.024 1.00 98.62 109 LEU A CA 1
ATOM 792 C C . LEU A 1 109 ? 2.025 2.703 16.430 1.00 98.62 109 LEU A C 1
ATOM 794 O O . LEU A 1 109 ? 1.704 2.478 17.591 1.00 98.62 109 LEU A O 1
ATOM 798 N N . ALA A 1 110 ? 1.117 2.918 15.473 1.00 98.31 110 ALA A N 1
ATOM 799 C CA . ALA A 1 110 ? -0.321 2.924 15.742 1.00 98.31 110 ALA A CA 1
ATOM 800 C C . ALA A 1 110 ? -0.818 1.584 16.312 1.00 98.31 110 ALA A C 1
ATOM 802 O O . ALA A 1 110 ? -1.620 1.569 17.239 1.00 98.31 110 ALA A O 1
ATOM 803 N N . HIS A 1 111 ? -0.314 0.461 15.796 1.00 98.00 111 HIS A N 1
ATOM 804 C CA . HIS A 1 111 ? -0.637 -0.880 16.285 1.00 98.00 111 HIS A CA 1
ATOM 805 C C . HIS A 1 111 ? -0.200 -1.070 17.741 1.00 98.00 111 HIS A C 1
ATOM 807 O O . HIS A 1 111 ? -0.943 -1.610 18.557 1.00 98.00 111 HIS A O 1
ATOM 813 N N . SER A 1 112 ? 0.996 -0.586 18.081 1.00 97.88 112 SER A N 1
ATOM 814 C CA . SER A 1 112 ? 1.526 -0.631 19.447 1.00 97.88 112 SER A CA 1
ATOM 815 C C . SER A 1 112 ? 0.677 0.201 20.413 1.00 97.88 112 SER A C 1
ATOM 817 O O . SER A 1 112 ? 0.336 -0.280 21.491 1.00 97.88 112 SER A O 1
ATOM 819 N N . GLU A 1 113 ? 0.269 1.403 20.001 1.00 98.12 113 GLU A N 1
ATOM 820 C CA . GLU A 1 113 ? -0.585 2.300 20.797 1.00 98.12 113 GLU A CA 1
ATOM 821 C C . GLU A 1 113 ? -2.044 1.830 20.896 1.00 98.12 113 GLU A C 1
ATOM 823 O O . GLU A 1 113 ? -2.749 2.197 21.835 1.00 98.12 113 GLU A O 1
ATOM 828 N N . ALA A 1 114 ? -2.509 0.995 19.964 1.00 96.12 114 ALA A N 1
ATOM 829 C CA . ALA A 1 114 ? -3.830 0.378 20.042 1.00 96.12 114 ALA A CA 1
ATOM 830 C C . ALA A 1 114 ? -3.887 -0.776 21.063 1.00 96.12 114 ALA A C 1
ATOM 832 O O . ALA A 1 114 ? -4.946 -1.043 21.621 1.00 96.12 114 ALA A O 1
ATOM 833 N N . SER A 1 115 ? -2.753 -1.429 21.345 1.00 96.44 115 SER A N 1
ATOM 834 C CA . SER A 1 115 ? -2.649 -2.586 22.251 1.00 96.44 115 SER A CA 1
ATOM 835 C C . SER A 1 115 ? -3.250 -2.380 23.658 1.00 96.44 115 SER A C 1
ATOM 837 O O . SER A 1 115 ? -3.982 -3.256 24.118 1.00 96.44 115 SER A O 1
ATOM 839 N N . PRO A 1 116 ? -3.001 -1.259 24.373 1.00 96.88 116 PRO A N 1
ATOM 840 C CA . PRO A 1 116 ? -3.554 -1.051 25.714 1.00 96.88 116 PRO A CA 1
ATOM 841 C C . PRO A 1 116 ? -5.021 -0.591 25.732 1.00 96.88 116 PRO A C 1
ATOM 843 O O . PRO A 1 116 ? -5.568 -0.373 26.815 1.00 96.88 116 PRO A O 1
ATOM 846 N N . LEU A 1 117 ? -5.660 -0.377 24.576 1.00 95.50 117 LEU A N 1
ATOM 847 C CA . LEU A 1 117 ? -7.031 0.123 24.531 1.00 95.50 117 LEU A CA 1
ATOM 848 C C . LEU A 1 117 ? -8.019 -0.961 24.974 1.00 95.50 117 LEU A C 1
ATOM 850 O O . LEU A 1 117 ? -7.983 -2.096 24.509 1.00 95.50 117 LEU A O 1
ATOM 854 N N . THR A 1 118 ? -8.947 -0.582 25.850 1.00 93.38 118 THR A N 1
ATOM 855 C CA . THR A 1 118 ? -10.029 -1.447 26.335 1.00 93.38 118 THR A CA 1
ATOM 856 C C . THR A 1 118 ? -11.379 -0.824 26.005 1.00 93.38 118 THR A C 1
ATOM 858 O O . THR A 1 118 ? -11.501 0.397 25.881 1.00 93.38 118 THR A O 1
ATOM 861 N N . TYR A 1 119 ? -12.394 -1.665 25.809 1.00 92.31 119 TYR A N 1
ATOM 862 C CA . TYR A 1 119 ? -13.761 -1.205 25.593 1.00 92.31 119 TYR A CA 1
ATOM 863 C C . TYR A 1 119 ? -14.430 -0.915 26.942 1.00 92.31 119 TYR A C 1
ATOM 865 O O . TYR A 1 119 ? -14.378 -1.744 27.845 1.00 92.31 119 TYR A O 1
ATOM 873 N N . THR A 1 120 ? -15.044 0.261 27.079 1.00 90.31 120 THR A N 1
ATOM 874 C CA . THR A 1 120 ? -15.757 0.699 28.298 1.00 90.31 120 THR A CA 1
ATOM 875 C C . THR A 1 120 ? -17.199 1.135 28.018 1.00 90.31 120 THR A C 1
ATOM 877 O O . THR A 1 120 ? -17.842 1.740 28.876 1.00 90.31 120 THR A O 1
ATOM 880 N N . GLY A 1 121 ? -17.695 0.879 26.803 1.00 83.88 121 GLY A N 1
ATOM 881 C CA . GLY A 1 121 ? -19.073 1.170 26.420 1.00 83.88 121 GLY A CA 1
ATOM 882 C C . GLY A 1 121 ? -20.070 0.164 27.005 1.00 83.88 121 GLY A C 1
ATOM 883 O O . GLY A 1 121 ? -19.655 -0.820 27.621 1.00 83.88 121 GLY A O 1
ATOM 884 N N . PRO A 1 122 ? -21.381 0.411 26.836 1.00 77.81 122 PRO A N 1
ATOM 885 C CA . PRO A 1 122 ? -22.398 -0.566 27.204 1.00 77.81 122 PRO A CA 1
ATOM 886 C C . PRO A 1 122 ? -22.148 -1.870 26.442 1.00 77.81 122 PRO A C 1
ATOM 888 O O . PRO A 1 122 ? -21.812 -1.845 25.258 1.00 77.81 122 PRO A O 1
ATOM 891 N N . GLU A 1 123 ? -22.283 -3.006 27.122 1.00 61.81 123 GLU A N 1
ATOM 892 C CA . GLU A 1 123 ? -22.274 -4.306 26.459 1.00 61.81 123 GLU A CA 1
ATOM 893 C C . GLU A 1 123 ? -23.559 -4.434 25.637 1.00 61.81 123 GLU A C 1
ATOM 895 O O . GLU A 1 123 ? -24.534 -5.037 26.068 1.00 61.81 123 GLU A O 1
ATOM 900 N N . ASP A 1 124 ? -23.563 -3.869 24.430 1.00 59.53 124 ASP A N 1
ATOM 901 C CA . ASP A 1 124 ? -24.527 -4.219 23.387 1.00 59.53 124 ASP A CA 1
ATOM 902 C C . ASP A 1 124 ? -24.130 -5.598 22.820 1.00 59.53 124 ASP A C 1
ATOM 904 O O . ASP A 1 124 ? -23.869 -5.768 21.626 1.00 59.53 124 ASP A O 1
ATOM 908 N N . GLY A 1 125 ? -24.015 -6.602 23.697 1.00 55.31 125 GLY A N 1
ATOM 909 C CA . GLY A 1 125 ? -24.163 -7.985 23.268 1.00 55.31 125 GLY A CA 1
ATOM 910 C C . GLY A 1 125 ? -25.560 -8.150 22.661 1.00 55.31 125 GLY A C 1
ATOM 911 O O . GLY A 1 125 ? -26.434 -7.314 22.917 1.00 55.31 125 GLY A O 1
ATOM 912 N N . PRO A 1 126 ? -25.822 -9.188 21.844 1.00 48.38 126 PRO A N 1
ATOM 913 C CA . PRO A 1 126 ? -27.214 -9.573 21.645 1.00 48.38 126 PRO A CA 1
ATOM 914 C C . PRO A 1 126 ? -27.829 -9.650 23.043 1.00 48.38 126 PRO A C 1
ATOM 916 O O . PRO A 1 126 ? -27.228 -10.298 23.902 1.00 48.38 126 PRO A O 1
ATOM 919 N N . GLU A 1 127 ? -28.927 -8.922 23.292 1.00 50.53 127 GLU A N 1
ATOM 920 C CA . GLU A 1 127 ? -29.724 -9.141 24.499 1.00 50.53 127 GLU A CA 1
ATOM 921 C C . GLU A 1 127 ? -29.828 -10.659 24.607 1.00 50.53 127 GLU A C 1
ATOM 923 O O . GLU A 1 127 ? -30.320 -11.288 23.663 1.00 50.53 127 GLU A O 1
ATOM 928 N N . GLU A 1 128 ? -29.232 -11.261 25.646 1.00 48.50 128 GLU A N 1
ATOM 929 C CA . GLU A 1 128 ? -29.490 -12.665 25.936 1.00 48.50 128 GLU A CA 1
ATOM 930 C C . GLU A 1 128 ? -31.004 -12.754 25.909 1.00 48.50 128 GLU A C 1
ATOM 932 O O . GLU A 1 128 ? -31.645 -12.071 26.710 1.00 48.50 128 GLU A O 1
ATOM 937 N N . GLU A 1 129 ? -31.572 -13.444 24.908 1.00 46.53 129 GLU A N 1
ATOM 938 C CA . GLU A 1 129 ? -33.019 -13.564 24.812 1.00 46.53 129 GLU A CA 1
ATOM 939 C C . GLU A 1 129 ? -33.433 -14.097 26.181 1.00 46.53 129 GLU A C 1
ATOM 941 O O . GLU A 1 129 ? -33.035 -15.222 26.515 1.00 46.53 129 GLU A O 1
ATOM 946 N N . PRO A 1 130 ? -34.135 -13.296 27.014 1.00 47.94 130 PRO A N 1
ATOM 947 C CA . PRO A 1 130 ? -34.563 -13.779 28.310 1.00 47.94 130 PRO A CA 1
ATOM 948 C C . PRO A 1 130 ? -35.335 -15.038 27.989 1.00 47.94 130 PRO A C 1
ATOM 950 O O . PRO A 1 130 ? -36.187 -14.971 27.102 1.00 47.94 130 PRO A O 1
ATOM 953 N N . CYS A 1 131 ? -34.955 -16.169 28.599 1.00 51.94 131 CYS A N 1
ATOM 954 C CA . CYS A 1 131 ? -35.547 -17.474 28.315 1.00 51.94 131 CYS A CA 1
ATOM 955 C C . CYS A 1 131 ? -37.054 -17.292 28.089 1.00 51.94 131 CYS A C 1
ATOM 957 O O . CYS A 1 131 ? -37.786 -16.963 29.021 1.00 51.94 131 CYS A O 1
ATOM 959 N N . GLY A 1 132 ? -37.473 -17.304 26.813 1.00 48.22 132 GLY A N 1
ATOM 960 C CA . GLY A 1 132 ? -38.806 -16.816 26.458 1.00 48.22 132 GLY A CA 1
ATOM 961 C C . GLY A 1 132 ? -39.840 -17.635 27.213 1.00 48.22 132 GLY A C 1
ATOM 962 O O . GLY A 1 132 ? -39.553 -18.798 27.470 1.00 48.22 132 GLY A O 1
ATOM 963 N N . ASP A 1 133 ? -40.997 -17.058 27.564 1.00 48.62 133 ASP A N 1
ATOM 964 C CA . ASP A 1 133 ? -42.082 -17.723 28.313 1.00 48.62 133 ASP A CA 1
ATOM 965 C C . ASP A 1 133 ? -42.303 -19.174 27.826 1.00 48.62 133 ASP A C 1
ATOM 967 O O . ASP A 1 133 ? -43.023 -19.439 26.858 1.00 48.62 133 ASP A O 1
ATOM 971 N N . GLY A 1 134 ? -41.613 -20.131 28.450 1.00 50.09 134 GLY A N 1
ATOM 972 C CA . GLY A 1 134 ? -41.268 -21.378 27.777 1.00 50.09 134 GLY A CA 1
ATOM 973 C C . GLY A 1 134 ? -40.153 -22.137 28.493 1.00 50.09 134 GLY A C 1
ATOM 974 O O . GLY A 1 134 ? -39.151 -21.592 28.934 1.00 50.09 134 GLY A O 1
ATOM 975 N N . MET A 1 135 ? -40.375 -23.436 28.665 1.00 51.78 135 MET A N 1
ATOM 976 C CA . MET A 1 135 ? -39.605 -24.307 29.555 1.00 51.78 135 MET A CA 1
ATOM 977 C C . MET A 1 135 ? -38.106 -24.330 29.210 1.00 51.78 135 MET A C 1
ATOM 979 O O . MET A 1 135 ? -37.742 -24.719 28.098 1.00 51.78 135 MET A O 1
ATOM 983 N N . CYS A 1 136 ? -37.231 -24.028 30.172 1.00 52.53 136 CYS A N 1
ATOM 984 C CA . CYS A 1 136 ? -35.790 -24.223 30.004 1.00 52.53 136 CYS A CA 1
ATOM 985 C C . CYS A 1 136 ? -35.465 -25.727 29.951 1.00 52.53 136 CYS A C 1
ATOM 987 O O . CYS A 1 136 ? -35.875 -26.496 30.829 1.00 52.53 136 CYS A O 1
ATOM 989 N N . GLN A 1 137 ? -34.705 -26.161 28.939 1.00 49.62 137 GLN A N 1
ATOM 990 C CA . GLN A 1 137 ? -34.104 -27.497 28.912 1.00 49.62 137 GLN A CA 1
ATOM 991 C C . GLN A 1 137 ? -32.833 -27.486 29.761 1.00 49.62 137 GLN A C 1
ATOM 993 O O . GLN A 1 137 ? -31.744 -27.194 29.277 1.00 49.62 137 GLN A O 1
ATOM 998 N N . CYS A 1 138 ? -32.979 -27.795 31.046 1.00 51.00 138 CYS A N 1
ATOM 999 C CA . CYS A 1 138 ? -31.831 -28.047 31.909 1.00 51.00 138 CYS A CA 1
ATOM 1000 C C . CYS A 1 138 ? -31.137 -29.347 31.468 1.00 51.00 138 CYS A C 1
ATOM 1002 O O . CYS A 1 138 ? -31.791 -30.377 31.293 1.00 51.00 138 CYS A O 1
ATOM 1004 N N . TYR A 1 139 ? -29.813 -29.312 31.305 1.00 48.38 139 TYR A N 1
ATOM 1005 C CA . TYR A 1 139 ? -29.023 -30.461 30.837 1.00 48.38 139 TYR A CA 1
ATOM 1006 C C . TYR A 1 139 ? -28.955 -31.603 31.868 1.00 48.38 139 TYR A C 1
ATOM 1008 O O . TYR A 1 139 ? -28.631 -32.740 31.528 1.00 48.38 139 TYR A O 1
ATOM 1016 N N . CYS A 1 140 ? -29.276 -31.310 33.132 1.00 48.19 140 CYS A N 1
ATOM 1017 C CA . CYS A 1 140 ? -29.050 -32.212 34.257 1.00 48.19 140 CYS A CA 1
ATOM 1018 C C . CYS A 1 140 ? -30.040 -33.385 34.298 1.00 48.19 140 CYS A C 1
ATOM 1020 O O . CYS A 1 140 ? -29.678 -34.484 34.710 1.00 48.19 140 CYS A O 1
ATOM 1022 N N . ILE A 1 141 ? -31.287 -33.187 33.870 1.00 48.31 141 ILE A N 1
ATOM 1023 C CA . ILE A 1 141 ? -32.336 -34.213 33.858 1.00 48.31 141 ILE A CA 1
ATOM 1024 C C . ILE A 1 141 ? -33.324 -33.763 32.784 1.00 48.31 141 ILE A C 1
ATOM 1026 O O . ILE A 1 141 ? -33.804 -32.642 32.873 1.00 48.31 141 ILE A O 1
ATOM 1030 N N . GLY A 1 142 ? -33.640 -34.590 31.782 1.00 49.53 142 GLY A N 1
ATOM 1031 C CA . GLY A 1 142 ? -34.530 -34.263 30.647 1.00 49.53 142 GLY A CA 1
ATOM 1032 C C . GLY A 1 142 ? -35.998 -33.921 30.983 1.00 49.53 142 GLY A C 1
ATOM 1033 O O . GLY A 1 142 ? -36.896 -34.196 30.192 1.00 49.53 142 GLY A O 1
ATOM 1034 N N . THR A 1 143 ? -36.260 -33.361 32.157 1.00 48.38 143 THR A N 1
ATOM 1035 C CA . THR A 1 143 ? -37.498 -32.737 32.612 1.00 48.38 143 THR A CA 1
ATOM 1036 C C . THR A 1 143 ? -37.404 -31.225 32.405 1.00 48.38 143 THR A C 1
ATOM 1038 O O . THR A 1 143 ? -36.491 -30.579 32.909 1.00 48.38 143 THR A O 1
ATOM 1041 N N . GLY A 1 144 ? -38.341 -30.652 31.646 1.00 47.47 144 GLY A N 1
ATOM 1042 C CA . GLY A 1 144 ? -38.449 -29.198 31.504 1.00 47.47 144 GLY A CA 1
ATOM 1043 C C . GLY A 1 144 ? -39.031 -28.557 32.767 1.00 47.47 144 GLY A C 1
ATOM 1044 O O . GLY A 1 144 ? -39.877 -29.162 33.429 1.00 47.47 144 GLY A O 1
ATOM 1045 N N . HIS A 1 145 ? -38.612 -27.329 33.067 1.00 51.47 145 HIS A N 1
ATOM 1046 C CA . HIS A 1 145 ? -39.107 -26.539 34.199 1.00 51.47 145 HIS A CA 1
ATOM 1047 C C . HIS A 1 145 ? -39.613 -25.178 33.697 1.00 51.47 145 HIS A C 1
ATOM 1049 O O . HIS A 1 145 ? -39.037 -24.653 32.740 1.00 51.47 145 HIS A O 1
ATOM 1055 N N . PRO A 1 146 ? -40.678 -24.610 34.298 1.00 47.38 146 PRO A N 1
ATOM 1056 C CA . PRO A 1 146 ? -41.168 -23.284 33.930 1.00 47.38 146 PRO A CA 1
ATOM 1057 C C . PRO A 1 146 ? -40.086 -22.228 34.196 1.00 47.38 146 PRO A C 1
ATOM 1059 O O . PRO A 1 146 ? -39.474 -22.222 35.262 1.00 47.38 146 PRO A O 1
ATOM 1062 N N . CYS A 1 147 ? -39.834 -21.371 33.206 1.00 45.53 147 CYS A N 1
ATOM 1063 C CA . CYS A 1 147 ? -38.836 -20.305 33.265 1.00 45.53 147 CYS A CA 1
ATOM 1064 C C . CYS A 1 147 ? -39.212 -19.248 34.321 1.00 45.53 147 CYS A C 1
ATOM 1066 O O . CYS A 1 147 ? -40.382 -18.889 34.462 1.00 45.53 147 CYS A O 1
ATOM 1068 N N . GLY A 1 148 ? -38.224 -18.770 35.081 1.00 44.16 148 GLY A N 1
ATOM 1069 C CA . GLY A 1 148 ? -38.430 -17.806 36.172 1.00 44.16 148 GLY A CA 1
ATOM 1070 C C . GLY A 1 148 ? -37.404 -17.874 37.308 1.00 44.16 148 GLY A C 1
ATOM 1071 O O . GLY A 1 148 ? -37.468 -17.062 38.226 1.00 44.16 148 GLY A O 1
ATOM 1072 N N . CYS A 1 149 ? -36.470 -18.823 37.259 1.00 44.97 149 CYS A N 1
ATOM 1073 C CA . CYS A 1 149 ? -35.337 -18.892 38.175 1.00 44.97 149 CYS A CA 1
ATOM 1074 C C . CYS A 1 149 ? -34.111 -18.272 37.498 1.00 44.97 149 CYS A C 1
ATOM 1076 O O . CYS A 1 149 ? -33.936 -18.472 36.294 1.00 44.97 149 CYS A O 1
ATOM 1078 N N . ASP A 1 150 ? -33.256 -17.592 38.267 1.00 49.53 150 ASP A N 1
ATOM 1079 C CA . ASP A 1 150 ? -31.873 -17.279 37.889 1.00 49.53 150 ASP A CA 1
ATOM 1080 C C . ASP A 1 150 ? -31.134 -18.602 37.641 1.00 49.53 150 ASP A C 1
ATOM 1082 O O . ASP A 1 150 ? -30.482 -19.138 38.530 1.00 49.53 150 ASP A O 1
ATOM 1086 N N . CYS A 1 151 ? -31.328 -19.213 36.473 1.00 52.19 151 CYS A N 1
ATOM 1087 C CA . CYS A 1 151 ? -30.628 -20.428 36.096 1.00 52.19 151 CYS A CA 1
ATOM 1088 C C . CYS A 1 151 ? -29.206 -20.021 35.701 1.00 52.19 151 CYS A C 1
ATOM 1090 O O . CYS A 1 151 ? -29.041 -19.417 34.639 1.00 52.19 151 CYS A O 1
ATOM 1092 N N . PRO A 1 152 ? -28.174 -20.332 36.503 1.00 48.97 152 PRO A N 1
ATOM 1093 C CA . PRO A 1 152 ? -26.810 -20.134 36.053 1.00 48.97 152 PRO A CA 1
ATOM 1094 C C . PRO A 1 152 ? -26.593 -21.009 34.814 1.00 48.97 152 PRO A C 1
ATOM 1096 O O . PRO A 1 152 ? -26.827 -22.216 34.828 1.00 48.97 152 PRO A O 1
ATOM 1099 N N . HIS A 1 153 ? -26.165 -20.385 33.718 1.00 49.38 153 HIS A N 1
ATOM 1100 C CA . HIS A 1 153 ? -25.802 -21.057 32.467 1.00 49.38 153 HIS A CA 1
ATOM 1101 C C . HIS A 1 153 ? -24.448 -21.799 32.557 1.00 49.38 153 HIS A C 1
ATOM 1103 O O . HIS A 1 153 ? -23.882 -22.193 31.538 1.00 49.38 153 HIS A O 1
ATOM 1109 N N . SER A 1 154 ? -23.925 -21.991 33.769 1.00 46.38 154 SER A N 1
ATOM 1110 C CA . SER A 1 154 ? -22.706 -22.735 34.081 1.00 46.38 154 SER A CA 1
ATOM 1111 C C . SER A 1 154 ? -23.033 -24.068 34.755 1.00 46.38 154 SER A C 1
ATOM 1113 O O . SER A 1 154 ? -24.121 -24.248 35.295 1.00 46.38 154 SER A O 1
ATOM 1115 N N . ASP A 1 155 ? -22.067 -24.989 34.762 1.00 48.62 155 ASP A N 1
ATOM 1116 C CA . ASP A 1 155 ? -22.161 -26.339 35.349 1.00 48.62 155 ASP A CA 1
ATOM 1117 C C . ASP A 1 155 ? -22.502 -26.378 36.864 1.00 48.62 155 ASP A C 1
ATOM 1119 O O . ASP A 1 155 ? -22.676 -27.455 37.430 1.00 48.62 155 ASP A O 1
ATOM 1123 N N . ASP A 1 156 ? -22.662 -25.216 37.503 1.00 49.94 156 ASP A N 1
ATOM 1124 C CA . ASP A 1 156 ? -23.005 -25.025 38.914 1.00 49.94 156 ASP A CA 1
ATOM 1125 C C . ASP A 1 156 ? -24.477 -24.597 39.054 1.00 49.94 156 ASP A C 1
ATOM 1127 O O . ASP A 1 156 ? -24.799 -23.432 39.285 1.00 49.94 156 ASP A O 1
ATOM 1131 N N . CYS A 1 157 ? -25.402 -25.539 38.853 1.00 51.84 157 CYS A N 1
ATOM 1132 C CA . CYS A 1 157 ? -26.835 -25.299 39.029 1.00 51.84 157 CYS A CA 1
ATOM 1133 C C . CYS A 1 157 ? -27.248 -25.425 40.509 1.00 51.84 157 CYS A C 1
ATOM 1135 O O . CYS A 1 157 ? -27.599 -26.514 40.964 1.00 51.84 157 CYS A O 1
ATOM 1137 N N . ASP A 1 158 ? -27.274 -24.297 41.227 1.00 52.28 158 ASP A N 1
ATOM 1138 C CA . ASP A 1 158 ? -27.726 -24.149 42.628 1.00 52.28 158 ASP A CA 1
ATOM 1139 C C . ASP A 1 158 ? -29.268 -24.189 42.778 1.00 52.28 158 ASP A C 1
ATOM 1141 O O . ASP A 1 158 ? -29.881 -23.341 43.427 1.00 52.28 158 ASP A O 1
ATOM 1145 N N . CYS A 1 159 ? -29.954 -25.149 42.148 1.00 53.41 159 CYS A N 1
ATOM 1146 C CA . CYS A 1 159 ? -31.382 -25.347 42.424 1.00 53.41 159 CYS A CA 1
ATOM 1147 C C . CYS A 1 159 ? -31.584 -26.346 43.574 1.00 53.41 159 CYS A C 1
ATOM 1149 O O . CYS A 1 159 ? -30.941 -27.396 43.612 1.00 53.41 159 CYS A O 1
ATOM 1151 N N . ASP A 1 160 ? -32.550 -26.067 44.459 1.00 51.03 160 ASP A N 1
ATOM 1152 C CA . ASP A 1 160 ? -32.906 -26.902 45.626 1.00 51.03 160 ASP A CA 1
ATOM 1153 C C . ASP A 1 160 ? -33.188 -28.383 45.275 1.00 51.03 160 ASP A C 1
ATOM 1155 O O . ASP A 1 160 ? -33.176 -29.264 46.135 1.00 51.03 160 ASP A O 1
ATOM 1159 N N . ILE A 1 161 ? -33.466 -28.675 43.999 1.00 50.53 161 ILE A N 1
ATOM 1160 C CA . ILE A 1 161 ? -33.721 -30.025 43.481 1.00 50.53 161 ILE A CA 1
ATOM 1161 C C . ILE A 1 161 ? -32.413 -30.793 43.210 1.00 50.53 161 ILE A C 1
ATOM 1163 O O . ILE A 1 161 ? -32.389 -32.016 43.375 1.00 50.53 161 ILE A O 1
ATOM 1167 N N . CYS A 1 162 ? -31.335 -30.110 42.813 1.00 46.56 162 CYS A N 1
ATOM 1168 C CA . CYS A 1 162 ? -30.016 -30.717 42.609 1.00 46.56 162 CYS A CA 1
ATOM 1169 C C . CYS A 1 162 ? -29.319 -31.005 43.948 1.00 46.56 162 CYS A C 1
ATOM 1171 O O . CYS A 1 162 ? -28.774 -32.094 44.120 1.00 46.56 162 CYS A O 1
ATOM 1173 N N . ASP A 1 163 ? -29.444 -30.100 44.922 1.00 43.75 163 ASP A N 1
ATOM 1174 C CA . ASP A 1 163 ? -28.806 -30.208 46.247 1.00 43.75 163 ASP A CA 1
ATOM 1175 C C . ASP A 1 163 ? -29.400 -31.354 47.104 1.00 43.75 163 ASP A C 1
ATOM 1177 O O . ASP A 1 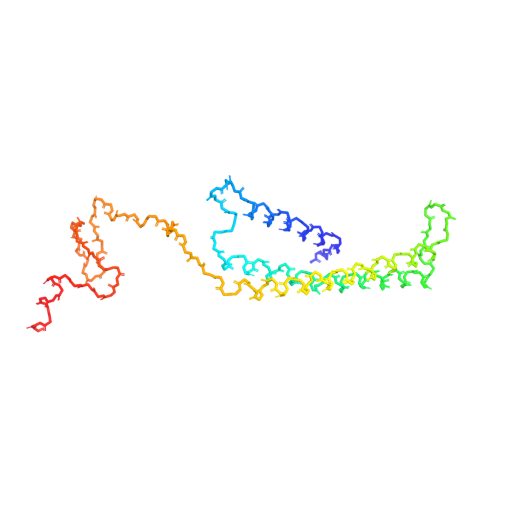163 ? -28.755 -31.952 47.965 1.00 43.75 163 ASP A O 1
ATOM 1181 N N . ALA A 1 164 ? -30.640 -31.765 46.812 1.00 45.34 164 ALA A N 1
ATOM 1182 C CA . ALA A 1 164 ? -31.324 -32.843 47.527 1.00 45.34 164 ALA A CA 1
ATOM 1183 C C . ALA A 1 164 ? -30.811 -34.266 47.203 1.00 45.34 164 ALA A C 1
ATOM 1185 O O . ALA A 1 164 ? -31.255 -35.229 47.840 1.00 45.34 164 ALA A O 1
ATOM 1186 N N . ARG A 1 165 ? -29.917 -34.442 46.215 1.00 43.81 165 ARG A N 1
ATOM 1187 C CA . ARG A 1 165 ? -29.417 -35.769 45.793 1.00 43.81 165 ARG A CA 1
ATOM 1188 C C . ARG A 1 165 ? -28.027 -36.140 46.307 1.00 43.81 165 ARG A C 1
ATOM 1190 O O . ARG A 1 165 ? -27.703 -37.321 46.232 1.00 43.81 165 ARG A O 1
ATOM 1197 N N . ASP A 1 166 ? -27.282 -35.226 46.924 1.00 44.53 166 ASP A N 1
ATOM 1198 C CA . ASP A 1 166 ? -25.962 -35.530 47.511 1.00 44.53 166 ASP A CA 1
ATOM 1199 C C . ASP A 1 166 ? -26.032 -36.195 48.904 1.00 44.53 166 ASP A C 1
ATOM 1201 O O . ASP A 1 166 ? -25.025 -36.380 49.591 1.00 44.53 166 ASP A O 1
ATOM 1205 N N . HIS A 1 167 ? -27.227 -36.628 49.321 1.00 42.53 167 HIS A N 1
ATOM 1206 C CA . HIS A 1 167 ? -27.470 -37.256 50.621 1.00 42.53 167 HIS A CA 1
ATOM 1207 C C . HIS A 1 167 ? -27.927 -38.727 50.591 1.00 42.53 167 HIS A C 1
ATOM 1209 O O . HIS A 1 167 ? -28.360 -39.227 51.632 1.00 42.53 167 HIS A O 1
ATOM 1215 N N . TYR A 1 168 ? -27.783 -39.452 49.472 1.00 42.94 168 TYR A N 1
ATOM 1216 C CA . TYR A 1 168 ? -28.019 -40.909 49.431 1.00 42.94 168 TYR A CA 1
ATOM 1217 C C . TYR A 1 168 ? -27.016 -41.693 48.585 1.00 42.94 168 TYR A C 1
ATOM 1219 O O . TYR A 1 168 ? -26.884 -41.387 47.381 1.00 42.94 168 TYR A O 1
#

Foldseek 3Di:
DPPDDPVNVVVVVVVVVVVVCVQQPAPDPVGGSDRWLVSVLVVLVVVLVVLVCLLVVLVVVLVVLVVCVVVVNFDDPVRDDRVVVSVVSNVVSVVSSVVSVVSSVVSVVVSVVSVVDGDDDPPPDPPPPQCPQDWDCDPPDRDTDGRDDPQPPDPDGPDPVVVVPVPD

Sequence (168 aa):
MTTADPATIARQAAEAIREFNHLTFPSSPTKPGLTYPGEAYDAIGALKTLAQRLPQAMEQIGTALDVLGTNDHLGSAIGEDPARHGALVQEFLSTAMNCAGGLAQCLELAHSEASPLTYTGPEDGPEEEPCGDGMCQCYCIGTGHPCGCDCPHSDDCDCDICDARDHY

pLDDT: mean 81.57, std 21.17, range [42.47, 98.75]

Secondary structure (DSSP, 8-state):
--PPPHHHHHHHHHHHHHHHHHHTS-SBTTB-SS-SHHHHHHHHHHHHHHHHHHHHHHHHHHHHHHHHHHTT----TTSS-HHHHHHHHHHHHHHHHHHHHHHHHHHHHHHHHHTT----S-----------SS-B--TTSS--B-S-S---SSS----HHHHTTTT-

Radius of gyration: 29.71 Å; chains: 1; bounding box: 61×51×81 Å